Protein AF-A0A4U5M3Q6-F1 (afdb_monomer)

pLDDT: mean 82.26, std 18.04, range [39.88, 97.88]

InterPro domains:
  IPR011598 Myc-type, basic helix-loop-helix (bHLH) domain [PF00010] (10-58)
  IPR011598 Myc-type, basic helix-loop-helix (bHLH) domain [PS50888] (6-58)
  IPR011598 Myc-type, basic helix-loop-helix (bHLH) domain [SM00353] (12-64)
  IPR036638 Helix-loop-helix DNA-binding domain superfamily [G3DSA:4.10.280.10] (8-68)
  IPR036638 Helix-loop-helix DNA-binding domain superfamily [SSF47459] (8-64)
  IPR050283 E-box Binding Transcriptional Regulators [PTHR23349] (13-62)

Sequence (78 aa):
MAKQSVVAASHFDRERMRHLQVNHAFAKLRTVIPAFPVDRKMSKHEILRGAIRYVHILEYILGMRDFSDLESVPAEGN

Secondary structure (DSSP, 8-state):
-----SSGGGTHHHHHHHHHHHHHHHHHHHHHS--SSTT----HHHHHHHHHHHHHHHHHHTTSS-GGGGGGS-----

Structure (mmCIF, N/CA/C/O backbone):
data_AF-A0A4U5M3Q6-F1
#
_entry.id   AF-A0A4U5M3Q6-F1
#
loop_
_atom_site.group_PDB
_atom_site.id
_atom_site.type_symbol
_atom_site.label_atom_id
_atom_site.label_alt_id
_atom_site.label_comp_id
_atom_site.label_asym_id
_atom_site.label_entity_id
_atom_site.label_seq_id
_atom_site.pdbx_PDB_ins_code
_atom_site.Cartn_x
_atom_site.Cartn_y
_atom_site.Cartn_z
_atom_site.occupancy
_atom_site.B_iso_or_equiv
_atom_site.auth_seq_id
_atom_site.auth_comp_id
_atom_site.auth_asym_id
_atom_site.auth_atom_id
_atom_site.pdbx_PDB_model_num
ATOM 1 N N . MET A 1 1 ? 32.540 -24.847 -33.167 1.00 42.41 1 MET A N 1
ATOM 2 C CA . MET A 1 1 ? 32.899 -23.481 -32.722 1.00 42.41 1 MET A CA 1
ATOM 3 C C . MET A 1 1 ? 31.640 -22.619 -32.832 1.00 42.41 1 MET A C 1
ATOM 5 O O . MET A 1 1 ? 31.103 -22.579 -33.921 1.00 42.41 1 MET A O 1
ATOM 9 N N . ALA A 1 2 ? 31.019 -21.997 -31.831 1.00 42.03 2 ALA A N 1
ATOM 10 C CA . ALA A 1 2 ? 31.200 -21.920 -30.388 1.00 42.03 2 ALA A CA 1
ATOM 11 C C . ALA A 1 2 ? 29.789 -21.810 -29.760 1.00 42.03 2 ALA A C 1
ATOM 13 O O . ALA A 1 2 ? 28.969 -21.017 -30.216 1.00 42.03 2 ALA A O 1
ATOM 14 N N . LYS A 1 3 ? 29.490 -22.623 -28.741 1.00 50.72 3 LYS A N 1
ATOM 15 C CA . LYS A 1 3 ? 28.290 -22.484 -27.903 1.00 50.72 3 LYS A CA 1
ATOM 16 C C . LYS A 1 3 ? 28.716 -21.810 -26.603 1.00 50.72 3 LYS A C 1
ATOM 18 O O . LYS A 1 3 ? 29.121 -22.514 -25.689 1.00 50.72 3 LYS A O 1
ATOM 23 N N . GLN A 1 4 ? 28.651 -20.484 -26.507 1.00 50.78 4 GLN A N 1
ATOM 24 C CA . GLN A 1 4 ? 28.731 -19.805 -25.208 1.00 50.78 4 GLN A CA 1
ATOM 25 C C . GLN A 1 4 ? 28.310 -18.332 -25.327 1.00 50.78 4 GLN A C 1
ATOM 27 O O . GLN A 1 4 ? 29.054 -17.538 -25.882 1.00 50.78 4 GLN A O 1
ATOM 32 N N . SER A 1 5 ? 27.117 -17.981 -24.830 1.00 46.91 5 SER A N 1
ATOM 33 C CA . SER A 1 5 ? 26.831 -16.737 -24.077 1.00 46.91 5 SER A CA 1
ATOM 34 C C . SER A 1 5 ? 25.314 -16.562 -23.891 1.00 46.91 5 SER A C 1
ATOM 36 O O . SER A 1 5 ? 24.683 -15.700 -24.491 1.00 46.91 5 SER A O 1
ATOM 38 N N . VAL A 1 6 ? 24.691 -17.415 -23.072 1.00 57.31 6 VAL A N 1
ATOM 39 C CA . VAL A 1 6 ? 23.324 -17.164 -22.550 1.00 57.31 6 VAL A CA 1
ATOM 40 C C . VAL A 1 6 ? 23.341 -17.003 -21.023 1.00 57.31 6 VAL A C 1
ATOM 42 O O . VAL A 1 6 ? 22.316 -16.813 -20.383 1.00 57.31 6 VAL A O 1
ATOM 45 N N . VAL A 1 7 ? 24.525 -17.068 -20.405 1.00 55.06 7 VAL A N 1
ATOM 46 C CA . VAL A 1 7 ? 24.661 -17.155 -18.943 1.00 55.06 7 VAL A CA 1
ATOM 47 C C . VAL A 1 7 ? 24.893 -15.780 -18.295 1.00 55.06 7 VAL A C 1
ATOM 49 O O . VAL A 1 7 ? 24.598 -15.614 -17.116 1.00 55.06 7 VAL A O 1
ATOM 52 N N . ALA A 1 8 ? 25.307 -14.752 -19.047 1.00 51.22 8 ALA A N 1
ATOM 53 C CA . ALA A 1 8 ? 25.489 -13.390 -18.516 1.00 51.22 8 ALA A CA 1
ATOM 54 C C . ALA A 1 8 ? 24.169 -12.599 -18.372 1.00 51.22 8 ALA A C 1
ATOM 56 O O . ALA A 1 8 ? 24.052 -11.761 -17.481 1.00 51.22 8 ALA A O 1
ATOM 57 N N . ALA A 1 9 ? 23.143 -12.939 -19.161 1.00 52.06 9 ALA A N 1
ATOM 58 C CA . ALA A 1 9 ? 21.766 -12.456 -18.988 1.00 52.06 9 ALA A CA 1
ATOM 59 C C . ALA A 1 9 ? 21.082 -13.039 -17.728 1.00 52.06 9 ALA A C 1
ATOM 61 O O . ALA A 1 9 ? 19.936 -12.751 -17.422 1.00 52.06 9 ALA A O 1
ATOM 62 N N . SER A 1 10 ? 21.752 -13.902 -16.957 1.00 64.19 10 SER A N 1
ATOM 63 C CA . SER A 1 10 ? 21.067 -14.686 -15.922 1.00 64.19 10 SER A CA 1
ATOM 64 C C . SER A 1 10 ? 20.958 -14.010 -14.553 1.00 64.19 10 SER A C 1
ATOM 66 O O . SER A 1 10 ? 20.114 -14.431 -13.768 1.00 64.19 10 SER A O 1
ATOM 68 N N . HIS A 1 11 ? 21.758 -12.985 -14.235 1.00 56.81 11 HIS A N 1
ATOM 69 C CA . HIS A 1 11 ? 21.761 -12.372 -12.895 1.00 56.81 11 HIS A CA 1
ATOM 70 C C . HIS A 1 11 ? 21.206 -10.942 -12.874 1.00 56.81 11 HIS A C 1
ATOM 72 O O . HIS A 1 11 ? 20.314 -10.647 -12.080 1.00 56.81 11 HIS A O 1
ATOM 78 N N . PHE A 1 12 ? 21.680 -10.064 -13.768 1.00 63.38 12 PHE A N 1
ATOM 79 C CA . PHE A 1 12 ? 21.174 -8.688 -13.872 1.00 63.38 12 PHE A CA 1
ATOM 80 C C . PHE A 1 12 ? 19.681 -8.661 -14.224 1.00 63.38 12 PHE A C 1
ATOM 82 O O . PHE A 1 12 ? 18.921 -7.888 -13.642 1.00 63.38 12 PHE A O 1
ATOM 89 N N . ASP A 1 13 ? 19.238 -9.582 -15.082 1.00 82.00 13 ASP A N 1
ATOM 90 C CA . ASP A 1 13 ? 17.824 -9.698 -15.431 1.00 82.00 13 ASP A CA 1
ATOM 91 C C . ASP A 1 13 ? 16.995 -10.266 -14.273 1.00 82.00 13 ASP A C 1
ATOM 93 O O . ASP A 1 13 ? 15.868 -9.826 -14.065 1.00 82.00 13 ASP A O 1
ATOM 97 N N . ARG A 1 14 ? 17.547 -11.160 -13.438 1.00 87.81 14 ARG A N 1
ATOM 98 C CA . ARG A 1 14 ? 16.838 -11.662 -12.245 1.00 87.81 14 ARG A CA 1
ATOM 99 C C . ARG A 1 14 ? 16.628 -10.572 -11.206 1.00 87.81 14 ARG A C 1
ATOM 101 O O . ARG A 1 14 ? 15.501 -10.397 -10.748 1.00 87.81 14 ARG A O 1
ATOM 108 N N . GLU A 1 15 ? 17.675 -9.829 -10.855 1.00 91.50 15 GLU A N 1
ATOM 109 C CA . GLU A 1 15 ? 17.560 -8.779 -9.839 1.00 91.50 15 GLU A CA 1
ATOM 110 C C . GLU A 1 15 ? 16.666 -7.634 -10.327 1.00 91.50 15 GLU A C 1
ATOM 112 O O . GLU A 1 15 ? 15.787 -7.165 -9.601 1.00 91.50 15 GLU A O 1
ATOM 117 N N . ARG A 1 16 ? 16.780 -7.262 -11.608 1.00 91.62 16 ARG A N 1
ATOM 118 C CA . ARG A 1 16 ? 15.852 -6.326 -12.250 1.00 91.62 16 ARG A CA 1
ATOM 119 C C . ARG A 1 16 ? 14.405 -6.818 -12.185 1.00 91.62 16 ARG A C 1
ATOM 121 O O . ARG A 1 16 ? 13.526 -6.040 -11.819 1.00 91.62 16 ARG A O 1
ATOM 128 N N . MET A 1 17 ? 14.140 -8.085 -12.507 1.00 94.06 17 MET A N 1
ATOM 129 C CA . MET A 1 17 ? 12.789 -8.653 -12.430 1.00 94.06 17 MET A CA 1
ATOM 130 C C . MET A 1 17 ? 12.259 -8.682 -10.995 1.00 94.06 17 MET A C 1
ATOM 132 O O . MET A 1 17 ? 11.102 -8.324 -10.770 1.00 94.06 17 MET A O 1
ATOM 136 N N . ARG A 1 18 ? 13.105 -9.008 -10.013 1.00 95.06 18 ARG A N 1
ATOM 137 C CA . ARG A 1 18 ? 12.758 -8.935 -8.589 1.00 95.06 18 ARG A CA 1
ATOM 138 C C . ARG A 1 18 ? 12.354 -7.511 -8.192 1.00 95.06 18 ARG A C 1
ATOM 140 O O . ARG A 1 18 ? 11.314 -7.312 -7.565 1.00 95.06 18 ARG A O 1
ATOM 147 N N . HIS A 1 19 ? 13.116 -6.501 -8.611 1.00 96.50 19 HIS A N 1
ATOM 148 C CA . HIS A 1 19 ? 12.773 -5.097 -8.375 1.00 96.50 19 HIS A CA 1
ATOM 149 C C . HIS A 1 19 ? 11.469 -4.671 -9.064 1.00 96.50 19 HIS A C 1
ATOM 151 O O . HIS A 1 19 ? 10.672 -3.952 -8.458 1.00 96.50 19 HIS A O 1
ATOM 157 N N . LEU A 1 20 ? 11.225 -5.116 -10.302 1.00 96.12 20 LEU A N 1
ATOM 158 C CA . LEU A 1 20 ? 9.977 -4.843 -11.023 1.00 96.12 20 LEU A CA 1
ATOM 159 C C . LEU A 1 20 ? 8.767 -5.444 -10.301 1.00 96.12 20 LEU A C 1
ATOM 161 O O . LEU A 1 20 ? 7.756 -4.761 -10.141 1.00 96.12 20 LEU A O 1
ATOM 165 N N . GLN A 1 21 ? 8.885 -6.678 -9.804 1.00 97.31 21 GLN A N 1
ATOM 166 C CA . GLN A 1 21 ? 7.838 -7.330 -9.013 1.00 97.31 21 GLN A CA 1
ATOM 167 C C . GLN A 1 21 ? 7.524 -6.549 -7.731 1.00 97.31 21 GLN A C 1
ATOM 169 O O . GLN A 1 21 ? 6.354 -6.303 -7.435 1.00 97.31 21 GLN A O 1
ATOM 174 N N . VAL A 1 22 ? 8.552 -6.091 -7.007 1.00 97.75 22 VAL A N 1
ATOM 175 C CA . VAL A 1 22 ? 8.369 -5.255 -5.810 1.00 97.75 22 VAL A CA 1
ATOM 176 C C . VAL A 1 22 ? 7.701 -3.926 -6.166 1.00 97.75 22 VAL A C 1
ATOM 178 O O . VAL A 1 22 ? 6.735 -3.534 -5.517 1.00 97.75 22 VAL A O 1
ATOM 181 N N . ASN A 1 23 ? 8.154 -3.236 -7.215 1.00 96.94 23 ASN A N 1
ATOM 182 C CA . ASN A 1 23 ? 7.551 -1.968 -7.637 1.00 96.94 23 ASN A CA 1
ATOM 183 C C . ASN A 1 23 ? 6.077 -2.139 -8.044 1.00 96.94 23 ASN A C 1
ATOM 185 O O . ASN A 1 23 ? 5.248 -1.292 -7.718 1.00 96.94 23 ASN A O 1
ATOM 189 N N . HIS A 1 24 ? 5.733 -3.250 -8.696 1.00 97.81 24 HIS A N 1
ATOM 190 C CA . HIS A 1 24 ? 4.350 -3.583 -9.019 1.00 97.81 24 HIS A CA 1
ATOM 191 C C . HIS A 1 24 ? 3.503 -3.840 -7.761 1.00 97.81 24 HIS A C 1
ATOM 193 O O . HIS A 1 24 ? 2.365 -3.378 -7.684 1.00 97.81 24 HIS A O 1
ATOM 199 N N . ALA A 1 25 ? 4.057 -4.502 -6.740 1.00 97.88 25 ALA A N 1
ATOM 200 C CA . ALA A 1 25 ? 3.386 -4.661 -5.449 1.00 97.88 25 ALA A CA 1
ATOM 201 C C . ALA A 1 25 ? 3.149 -3.308 -4.749 1.00 97.88 25 ALA A C 1
ATOM 203 O O . ALA A 1 25 ? 2.051 -3.069 -4.251 1.00 97.88 25 ALA A O 1
ATOM 204 N N . PHE A 1 26 ? 4.121 -2.387 -4.786 1.00 97.81 26 PHE A N 1
ATOM 205 C CA . PHE A 1 26 ? 3.944 -1.014 -4.289 1.00 97.81 26 PHE A CA 1
ATOM 206 C C . PHE A 1 26 ? 2.838 -0.259 -5.038 1.00 97.81 26 PHE A C 1
ATOM 208 O O . PHE A 1 26 ? 2.055 0.450 -4.410 1.00 97.81 26 PHE A O 1
ATOM 215 N N . ALA A 1 27 ? 2.746 -0.423 -6.362 1.00 96.12 27 ALA A N 1
ATOM 216 C CA . ALA A 1 27 ? 1.684 0.187 -7.158 1.00 96.12 27 ALA A CA 1
ATOM 217 C C . ALA A 1 27 ? 0.298 -0.339 -6.752 1.00 96.12 27 ALA A C 1
ATOM 219 O O . ALA A 1 27 ? -0.614 0.459 -6.567 1.00 96.12 27 ALA A O 1
ATOM 220 N N . LYS A 1 28 ? 0.156 -1.654 -6.534 1.00 96.94 28 LYS A N 1
ATOM 221 C CA . LYS A 1 28 ? -1.085 -2.261 -6.021 1.00 96.94 28 LYS A CA 1
ATOM 222 C C . LYS A 1 28 ? -1.429 -1.803 -4.605 1.00 96.94 28 LYS A C 1
ATOM 224 O O . LYS A 1 28 ? -2.580 -1.515 -4.316 1.00 96.94 28 LYS A O 1
ATOM 229 N N . LEU A 1 29 ? -0.440 -1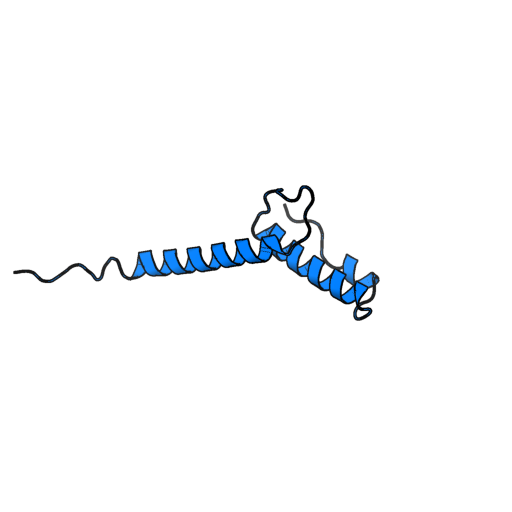.709 -3.718 1.00 97.19 29 LEU A N 1
ATOM 230 C CA . LEU A 1 29 ? -0.668 -1.222 -2.357 1.00 97.19 29 LEU A CA 1
ATOM 231 C C . LEU A 1 29 ? -1.138 0.239 -2.363 1.00 97.19 29 LEU A C 1
ATOM 233 O O . LEU A 1 29 ? -2.035 0.614 -1.618 1.00 97.19 29 LEU A O 1
ATOM 237 N N . ARG A 1 30 ? -0.586 1.066 -3.253 1.00 95.88 30 ARG A N 1
ATOM 238 C CA . ARG A 1 30 ? -0.992 2.464 -3.402 1.00 95.88 30 ARG A CA 1
ATOM 239 C C . ARG A 1 30 ? -2.467 2.624 -3.783 1.00 95.88 30 ARG A C 1
ATOM 241 O O . ARG A 1 30 ? -3.073 3.584 -3.328 1.00 95.88 30 ARG A O 1
ATOM 248 N N . THR A 1 31 ? -3.050 1.728 -4.583 1.00 94.44 31 THR A N 1
ATOM 249 C CA . THR A 1 31 ? -4.445 1.892 -5.035 1.00 94.44 31 THR A CA 1
ATOM 250 C C . THR A 1 31 ? -5.475 1.719 -3.923 1.00 94.44 31 THR A C 1
ATOM 252 O O . THR A 1 31 ? -6.607 2.153 -4.097 1.00 94.44 31 THR A O 1
ATOM 255 N N . VAL A 1 32 ? -5.115 1.075 -2.808 1.00 95.69 32 VAL A N 1
ATOM 256 C CA . VAL A 1 32 ? -6.032 0.865 -1.674 1.00 95.69 32 VAL A CA 1
ATOM 257 C C . VAL A 1 32 ? -5.867 1.902 -0.565 1.00 95.69 32 VAL A C 1
ATOM 259 O O . VAL A 1 32 ? -6.712 1.975 0.318 1.00 95.69 32 VAL A O 1
ATOM 262 N N . ILE A 1 33 ? -4.794 2.700 -0.586 1.00 94.56 33 ILE A N 1
ATOM 263 C CA . ILE A 1 33 ? -4.543 3.715 0.441 1.00 94.56 33 ILE A CA 1
ATOM 264 C C . ILE A 1 33 ? -5.319 4.990 0.084 1.00 94.56 33 ILE A C 1
ATOM 266 O O . ILE A 1 33 ? -5.080 5.552 -0.989 1.00 94.56 33 ILE A O 1
ATOM 270 N N . PRO A 1 34 ? -6.186 5.505 0.975 1.00 93.25 34 PRO A N 1
ATOM 271 C CA . PRO A 1 34 ? -6.856 6.782 0.754 1.00 93.25 34 PRO A CA 1
ATOM 272 C C . PRO A 1 34 ? -5.846 7.934 0.643 1.00 93.25 34 PRO A C 1
ATOM 274 O O . PRO A 1 34 ? -5.004 8.122 1.525 1.00 93.25 34 PRO A O 1
ATOM 277 N N . ALA A 1 35 ? -5.937 8.725 -0.429 1.00 89.50 35 ALA A N 1
ATOM 278 C CA . ALA A 1 35 ? -5.086 9.890 -0.663 1.00 89.50 35 ALA A CA 1
ATOM 279 C C . ALA A 1 35 ? -5.888 11.055 -1.260 1.00 89.50 35 ALA A C 1
ATOM 281 O O . ALA A 1 35 ? -6.785 10.850 -2.078 1.00 89.50 35 ALA A O 1
ATOM 282 N N . PHE A 1 36 ? -5.531 12.281 -0.867 1.00 84.75 36 PHE A N 1
ATOM 283 C CA . PHE A 1 36 ? -6.035 13.511 -1.473 1.00 84.75 36 PHE A CA 1
ATOM 284 C C . PHE A 1 36 ? -4.861 14.362 -1.998 1.00 84.75 36 PHE A C 1
ATOM 286 O O . PHE A 1 36 ? -3.912 14.608 -1.242 1.00 84.75 36 PHE A O 1
ATOM 293 N N . PRO A 1 37 ? -4.898 14.824 -3.261 1.00 86.56 37 PRO A N 1
ATOM 294 C CA . PRO A 1 37 ? -5.791 14.361 -4.330 1.00 86.56 37 PRO A CA 1
ATOM 295 C C . PRO A 1 37 ? -5.551 12.874 -4.671 1.00 86.56 37 PRO A C 1
ATOM 297 O O . PRO A 1 37 ? -4.498 12.321 -4.349 1.00 86.56 37 PRO A O 1
ATOM 300 N N . VAL A 1 38 ? -6.532 12.210 -5.296 1.00 81.81 38 VAL A N 1
ATOM 301 C CA . VAL A 1 38 ? -6.521 10.747 -5.548 1.00 81.81 38 VAL A CA 1
ATOM 302 C C . VAL A 1 38 ? -5.313 10.307 -6.392 1.00 81.81 38 VAL A C 1
ATOM 304 O O . VAL A 1 38 ? -4.817 9.187 -6.276 1.00 81.81 38 VAL A O 1
ATOM 307 N N . ASP A 1 39 ? -4.782 11.208 -7.212 1.00 83.25 39 ASP A N 1
ATOM 308 C CA . ASP A 1 39 ? -3.628 11.007 -8.082 1.00 83.25 39 ASP A CA 1
ATOM 309 C C . ASP A 1 39 ? -2.292 11.476 -7.471 1.00 83.25 39 ASP A C 1
ATOM 311 O O . ASP A 1 39 ? -1.237 11.285 -8.084 1.00 83.25 39 ASP A O 1
ATOM 315 N N . ARG A 1 40 ? -2.282 12.010 -6.238 1.00 90.94 40 ARG A N 1
ATOM 316 C CA . ARG A 1 40 ? -1.073 12.517 -5.562 1.00 90.94 40 ARG A CA 1
ATOM 317 C C . ARG A 1 40 ? 0.035 11.479 -5.562 1.00 90.94 40 ARG A C 1
ATOM 319 O O . ARG A 1 40 ? -0.102 10.453 -4.899 1.00 90.94 40 ARG A O 1
ATOM 326 N N . LYS A 1 41 ? 1.169 11.747 -6.212 1.00 90.38 41 LYS A N 1
ATOM 327 C CA . LYS A 1 41 ? 2.346 10.861 -6.167 1.00 90.38 41 LYS A CA 1
ATOM 328 C C . LYS A 1 41 ? 2.803 10.644 -4.717 1.00 90.38 41 LYS A C 1
ATOM 330 O O . LYS A 1 41 ? 2.972 11.603 -3.976 1.00 90.38 41 LYS A O 1
ATOM 335 N N . MET A 1 42 ? 2.995 9.384 -4.332 1.00 91.06 42 MET A N 1
ATOM 336 C CA . MET A 1 42 ? 3.516 8.985 -3.021 1.00 91.06 42 MET A CA 1
ATOM 337 C C . MET A 1 42 ? 4.846 8.264 -3.216 1.00 91.06 42 MET A C 1
ATOM 339 O O . MET A 1 42 ? 4.962 7.376 -4.064 1.00 91.06 42 MET A O 1
ATOM 343 N N . SER A 1 43 ? 5.835 8.625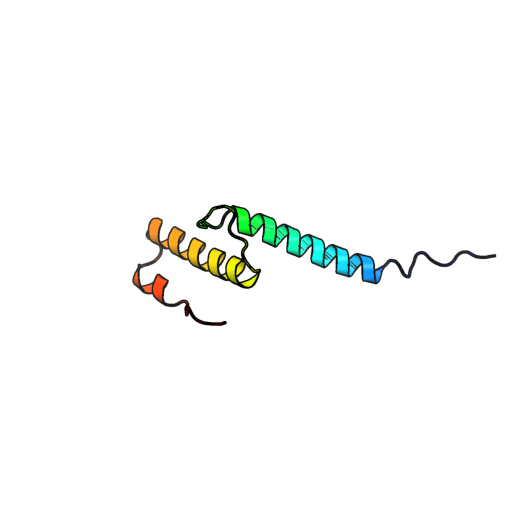 -2.410 1.00 95.56 43 SER A N 1
ATOM 344 C CA . SER A 1 43 ? 7.072 7.867 -2.243 1.00 95.56 43 SER A CA 1
ATOM 345 C C . SER A 1 43 ? 6.799 6.488 -1.628 1.00 95.56 43 SER A C 1
ATOM 347 O O . SER A 1 43 ? 5.754 6.244 -1.022 1.00 95.56 43 SER A O 1
ATOM 349 N N . LYS A 1 44 ? 7.765 5.564 -1.737 1.00 95.19 44 LYS A N 1
ATOM 350 C CA . LYS A 1 44 ? 7.667 4.235 -1.102 1.00 95.19 44 LYS A CA 1
ATOM 351 C C . LYS A 1 44 ? 7.449 4.341 0.409 1.00 95.19 44 LYS A C 1
ATOM 353 O O . LYS A 1 44 ? 6.642 3.600 0.956 1.00 95.19 44 LYS A O 1
ATOM 358 N N . HIS A 1 45 ? 8.119 5.290 1.060 1.00 95.12 45 HIS A N 1
ATOM 359 C CA . HIS A 1 45 ? 7.964 5.551 2.490 1.00 95.12 45 HIS A CA 1
ATOM 360 C C . HIS A 1 45 ? 6.549 6.016 2.844 1.00 95.12 45 HIS A C 1
ATOM 362 O O . HIS A 1 45 ? 5.920 5.483 3.756 1.00 95.12 45 HIS A O 1
ATOM 368 N N . GLU A 1 46 ? 6.006 6.964 2.077 1.00 94.19 46 GLU A N 1
ATOM 369 C CA . GLU A 1 46 ? 4.626 7.422 2.256 1.00 94.19 46 GLU A CA 1
ATOM 370 C C . GLU A 1 46 ? 3.608 6.301 2.030 1.00 94.19 46 GLU A C 1
ATOM 372 O O . GLU A 1 46 ? 2.633 6.233 2.774 1.00 94.19 46 GLU A O 1
ATOM 377 N N . ILE A 1 47 ? 3.834 5.409 1.055 1.00 95.88 47 ILE A N 1
ATOM 378 C CA . ILE A 1 47 ? 2.980 4.233 0.815 1.00 95.88 47 ILE A CA 1
ATOM 379 C C . ILE A 1 47 ? 2.995 3.306 2.033 1.00 95.88 47 ILE A C 1
ATOM 381 O O . ILE A 1 47 ? 1.932 2.931 2.518 1.00 95.88 47 ILE A O 1
ATOM 385 N N . LEU A 1 48 ? 4.170 2.970 2.571 1.00 96.19 48 LEU A N 1
ATOM 386 C CA . LEU A 1 48 ? 4.267 2.082 3.735 1.00 96.19 48 LEU A CA 1
ATOM 387 C C . LEU A 1 48 ? 3.588 2.687 4.967 1.00 96.19 48 LEU A C 1
ATOM 389 O O . LEU A 1 48 ? 2.778 2.026 5.613 1.00 96.19 48 LEU A O 1
ATOM 393 N N . ARG A 1 49 ? 3.851 3.965 5.265 1.00 92.75 49 ARG A N 1
ATOM 394 C CA .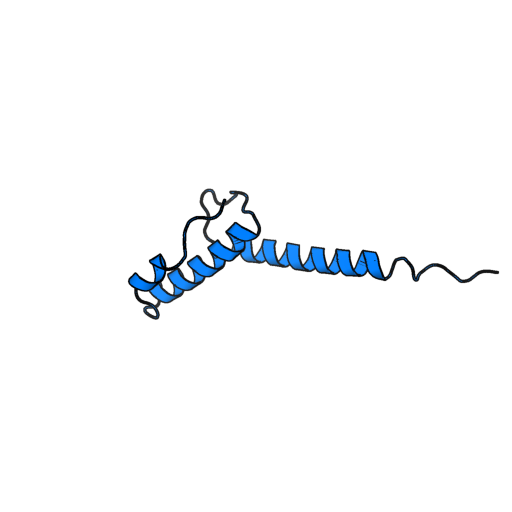 ARG A 1 49 ? 3.204 4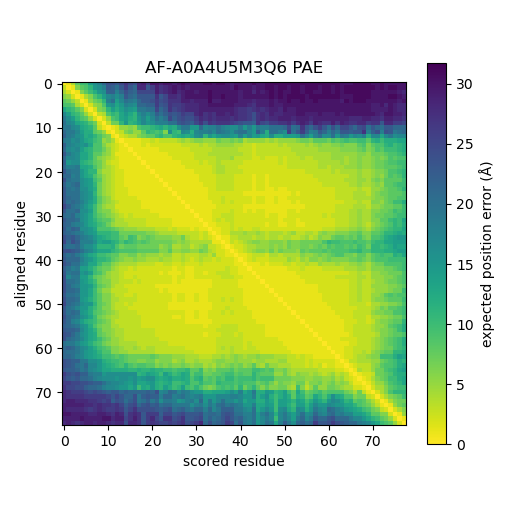.634 6.404 1.00 92.75 49 ARG A CA 1
ATOM 395 C C . ARG A 1 49 ? 1.706 4.825 6.195 1.00 92.75 49 ARG A C 1
ATOM 397 O O . ARG A 1 49 ? 0.940 4.708 7.144 1.00 92.75 49 ARG A O 1
ATOM 404 N N . GLY A 1 50 ? 1.289 5.121 4.966 1.00 93.31 50 GLY A N 1
ATOM 405 C CA . GLY A 1 50 ? -0.116 5.209 4.585 1.00 93.31 50 GLY A CA 1
ATOM 406 C C . GLY A 1 50 ? -0.847 3.888 4.806 1.00 93.31 50 GLY A C 1
ATOM 407 O O . GLY A 1 50 ? -1.921 3.899 5.394 1.00 93.31 50 GLY A O 1
ATOM 408 N N . ALA A 1 51 ? -0.235 2.764 4.425 1.00 96.00 51 ALA A N 1
ATOM 409 C CA . ALA A 1 51 ? -0.791 1.433 4.646 1.00 96.00 51 ALA A CA 1
ATOM 410 C C . ALA A 1 51 ? -0.964 1.116 6.138 1.00 96.00 51 ALA A C 1
ATOM 412 O O . ALA A 1 51 ? -2.052 0.724 6.543 1.00 96.00 51 ALA A O 1
ATOM 413 N N . ILE A 1 52 ? 0.071 1.343 6.958 1.00 94.31 52 ILE A N 1
ATOM 414 C CA . ILE A 1 52 ? 0.011 1.103 8.412 1.00 94.31 52 ILE A CA 1
ATOM 415 C C . ILE A 1 52 ? -1.104 1.937 9.049 1.00 94.31 52 ILE A C 1
ATOM 417 O O . ILE A 1 52 ? -1.964 1.401 9.743 1.00 94.31 52 ILE A O 1
ATOM 421 N N . ARG A 1 53 ? -1.137 3.246 8.762 1.00 92.38 53 ARG A N 1
ATOM 422 C CA . ARG A 1 53 ? -2.197 4.126 9.272 1.00 92.38 53 ARG A CA 1
ATOM 423 C C . ARG A 1 53 ? -3.577 3.676 8.818 1.00 92.38 53 ARG A C 1
ATOM 425 O O . ARG A 1 53 ? -4.505 3.703 9.614 1.00 92.38 53 ARG A O 1
ATOM 432 N N . TYR A 1 54 ? -3.715 3.264 7.560 1.00 94.62 54 TYR A N 1
ATOM 433 C CA . TYR A 1 54 ? -5.004 2.836 7.039 1.00 94.62 54 TYR A CA 1
ATOM 434 C C . TYR A 1 54 ? -5.500 1.560 7.725 1.00 94.62 54 TYR A C 1
ATOM 436 O O . TYR A 1 54 ? -6.661 1.515 8.113 1.00 94.62 54 TYR A O 1
ATOM 444 N N . VAL A 1 55 ? -4.624 0.580 7.975 1.00 94.81 55 VAL A N 1
ATOM 445 C CA . VAL A 1 55 ? -4.968 -0.609 8.774 1.00 94.81 55 VAL A CA 1
ATOM 446 C C . VAL A 1 55 ? -5.461 -0.210 10.165 1.00 94.81 55 VAL A C 1
ATOM 448 O O . VAL A 1 55 ? -6.545 -0.632 10.552 1.00 94.81 55 VAL A O 1
ATO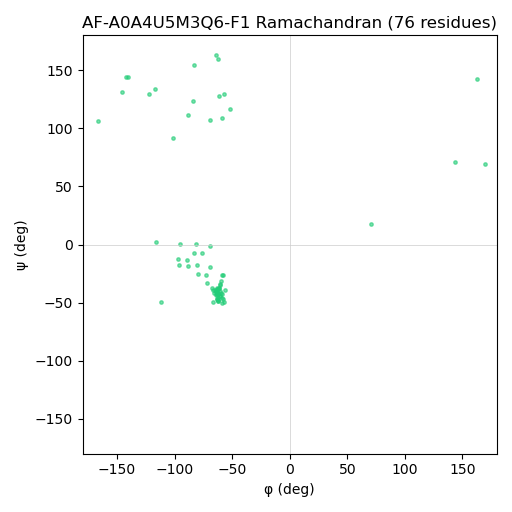M 451 N N . HIS A 1 56 ? -4.743 0.659 10.885 1.00 93.69 56 HIS A N 1
ATOM 452 C CA . HIS A 1 56 ? -5.173 1.076 12.225 1.00 93.69 56 HIS A CA 1
ATOM 453 C C . HIS A 1 56 ? -6.513 1.829 12.216 1.00 93.69 56 HIS A C 1
ATOM 455 O O . HIS A 1 56 ? -7.329 1.639 13.113 1.00 93.69 56 HIS A O 1
ATOM 461 N N . ILE A 1 57 ? -6.763 2.666 11.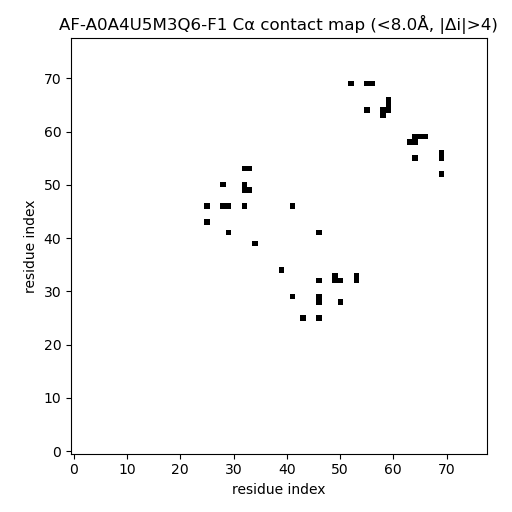203 1.00 93.44 57 ILE A N 1
ATOM 462 C CA . ILE A 1 57 ? -8.051 3.357 11.041 1.00 93.44 57 ILE A CA 1
ATOM 463 C C . ILE A 1 57 ? -9.178 2.341 10.830 1.00 93.44 57 ILE A C 1
ATOM 465 O O . ILE A 1 57 ? -10.243 2.482 11.424 1.00 93.44 57 ILE A O 1
ATOM 469 N N . LEU A 1 58 ? -8.954 1.313 10.007 1.00 95.38 58 LEU A N 1
ATOM 470 C CA . LEU A 1 58 ? -9.941 0.255 9.791 1.00 95.38 58 LEU A CA 1
ATOM 471 C C . LEU A 1 58 ? -10.204 -0.541 11.078 1.00 95.38 58 LEU A C 1
ATOM 473 O O . LEU A 1 58 ? -11.362 -0.781 11.402 1.00 95.38 58 LEU A O 1
ATOM 477 N N . GLU A 1 59 ? -9.164 -0.892 11.839 1.00 95.62 59 GLU A N 1
ATOM 478 C CA . GLU A 1 59 ? -9.301 -1.543 1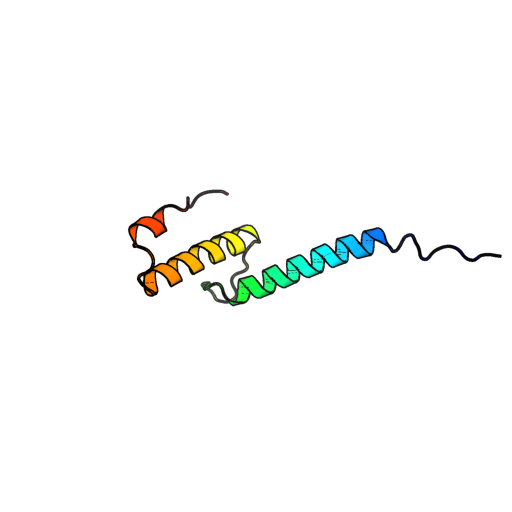3.153 1.00 95.62 59 GLU A CA 1
ATOM 479 C C . GLU A 1 59 ? -10.115 -0.686 14.133 1.00 95.62 59 GLU A C 1
ATOM 481 O O . GLU A 1 59 ? -10.995 -1.206 14.816 1.00 95.62 59 GLU A O 1
ATOM 486 N N . TYR A 1 60 ? -9.867 0.627 14.165 1.00 94.31 60 TYR A N 1
ATOM 487 C CA . TYR A 1 60 ? -10.625 1.571 14.988 1.00 94.31 60 TYR A CA 1
ATOM 488 C C . TYR A 1 60 ? -12.105 1.628 14.585 1.00 94.31 60 TYR A C 1
ATOM 490 O O . TYR A 1 60 ? -12.983 1.504 15.436 1.00 94.31 60 TYR A O 1
ATOM 498 N N . ILE A 1 61 ? -12.401 1.742 13.284 1.00 95.62 61 ILE A N 1
ATOM 499 C CA . ILE A 1 61 ? -13.783 1.751 12.769 1.00 95.62 61 ILE A CA 1
ATOM 500 C C . ILE A 1 61 ? -14.517 0.448 13.121 1.00 95.62 61 ILE A C 1
ATOM 502 O O . ILE A 1 61 ? -15.720 0.465 13.375 1.00 95.62 61 ILE A O 1
ATOM 506 N N . LEU A 1 62 ? -13.800 -0.677 13.156 1.00 96.44 62 LEU A N 1
ATOM 507 C CA . LEU A 1 62 ? -14.339 -1.984 13.536 1.00 96.44 62 LEU A CA 1
ATOM 508 C C . LEU A 1 62 ? -14.417 -2.202 15.059 1.00 96.44 62 LEU A C 1
ATOM 510 O O . LEU A 1 62 ? -14.843 -3.273 15.487 1.00 96.44 62 LEU A O 1
ATOM 514 N N . GLY A 1 63 ? -14.017 -1.224 15.880 1.00 94.38 63 GLY A N 1
ATOM 515 C CA . GLY A 1 63 ? -14.020 -1.326 17.344 1.00 94.38 63 GLY A CA 1
ATOM 516 C C . GLY A 1 63 ? -12.957 -2.276 17.910 1.00 94.38 63 GLY A C 1
ATOM 517 O O . GLY A 1 63 ? -13.073 -2.717 19.048 1.00 94.38 63 GLY A O 1
ATOM 518 N N . MET A 1 64 ? -11.937 -2.621 17.119 1.00 93.12 64 MET A N 1
ATOM 519 C CA . MET A 1 64 ? -10.837 -3.512 17.515 1.00 93.12 64 MET A CA 1
ATOM 520 C C . MET A 1 64 ? -9.663 -2.764 18.160 1.00 93.12 64 MET A C 1
ATOM 522 O O . MET A 1 64 ? -8.768 -3.394 18.720 1.00 93.12 64 MET A O 1
ATOM 526 N N . ARG A 1 65 ? -9.640 -1.434 18.038 1.00 89.75 65 ARG A N 1
ATOM 527 C CA . ARG A 1 65 ? -8.580 -0.549 18.525 1.00 89.75 65 ARG A CA 1
ATOM 528 C C . ARG A 1 65 ? -9.192 0.743 19.059 1.00 89.75 65 ARG A C 1
ATOM 530 O O . ARG A 1 65 ? -10.139 1.247 18.462 1.00 89.75 65 ARG A O 1
ATOM 537 N N . ASP A 1 66 ? -8.616 1.301 20.121 1.00 87.31 66 ASP A N 1
ATOM 538 C CA . 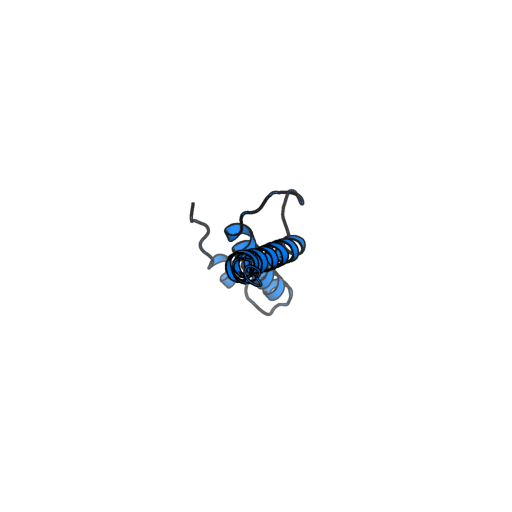ASP A 1 66 ? -9.015 2.601 20.663 1.00 87.31 66 ASP A CA 1
ATOM 539 C C . ASP A 1 66 ? -8.354 3.769 19.922 1.00 87.31 66 ASP A C 1
ATOM 541 O O . ASP A 1 66 ? -7.266 3.659 19.353 1.00 87.31 66 ASP A O 1
ATOM 545 N N . PHE A 1 67 ? -9.001 4.937 19.957 1.00 78.81 67 PHE A N 1
ATOM 546 C CA . PHE A 1 67 ? -8.503 6.135 19.273 1.00 78.81 67 PHE A CA 1
ATOM 547 C C . PHE A 1 67 ? -7.115 6.576 19.772 1.00 78.81 67 PHE A C 1
ATOM 549 O O . PHE A 1 67 ? -6.310 7.073 18.986 1.00 78.81 67 PHE A O 1
ATOM 556 N N . SER A 1 68 ? -6.804 6.340 21.051 1.00 79.44 68 SER A N 1
ATOM 557 C CA . SER A 1 68 ? -5.512 6.672 21.671 1.00 79.44 68 SER A CA 1
ATOM 558 C C . SER A 1 68 ? -4.316 6.009 20.986 1.00 79.44 68 SER A C 1
ATOM 560 O O . SER A 1 68 ? -3.211 6.545 21.017 1.00 79.44 68 SER A O 1
ATOM 562 N N . ASP A 1 69 ? -4.524 4.869 20.329 1.00 74.81 69 ASP A N 1
ATOM 563 C CA . ASP A 1 69 ? -3.444 4.122 19.687 1.00 74.81 69 ASP A CA 1
ATOM 564 C C . ASP A 1 69 ? -3.050 4.697 18.316 1.00 74.81 69 ASP A C 1
ATOM 566 O O . ASP A 1 69 ? -1.965 4.398 17.805 1.00 74.81 69 ASP A O 1
ATOM 570 N N . LEU A 1 70 ? -3.905 5.531 17.710 1.00 71.19 70 LEU A N 1
ATOM 571 C CA . LEU A 1 70 ? -3.682 6.110 16.380 1.00 71.19 70 LEU A CA 1
ATOM 572 C C . LEU A 1 70 ? -2.596 7.198 16.368 1.00 71.19 70 LEU A C 1
ATOM 574 O O . LEU A 1 70 ? -1.945 7.391 15.339 1.00 71.19 70 LEU A O 1
ATOM 578 N N . GLU A 1 71 ? -2.367 7.875 17.494 1.00 64.75 71 GLU A N 1
ATOM 579 C CA . GLU A 1 71 ? -1.409 8.988 17.619 1.00 64.75 71 GLU A CA 1
ATOM 580 C C . GLU A 1 71 ? 0.043 8.528 17.848 1.00 64.75 71 GLU A C 1
ATOM 582 O O . GLU A 1 71 ? 0.975 9.327 17.786 1.00 64.75 71 GLU A O 1
ATOM 587 N N . SER A 1 72 ? 0.265 7.227 18.055 1.00 63.62 72 SER A N 1
ATOM 588 C CA . SER A 1 72 ? 1.576 6.662 18.406 1.00 63.62 72 SER A CA 1
ATOM 589 C C . SER A 1 72 ? 2.575 6.549 17.243 1.00 63.62 72 SER A C 1
ATOM 591 O O . SER A 1 72 ? 3.737 6.214 17.470 1.00 63.62 72 SER A O 1
ATOM 593 N N . VAL A 1 73 ? 2.168 6.823 15.995 1.00 61.00 73 VAL A N 1
ATOM 594 C CA . VAL A 1 73 ? 3.075 6.789 14.835 1.00 61.00 73 VAL A CA 1
ATOM 595 C C . VAL A 1 73 ? 3.716 8.168 14.670 1.00 61.00 73 VAL A C 1
ATOM 597 O O . VAL A 1 73 ? 3.010 9.089 14.258 1.00 61.00 73 VAL A O 1
ATOM 600 N N . PRO A 1 74 ? 5.035 8.334 14.899 1.00 56.34 74 PRO A N 1
ATOM 601 C CA . PRO A 1 74 ? 5.688 9.629 14.771 1.00 56.34 74 PRO A CA 1
ATOM 602 C C . PRO A 1 74 ? 5.508 10.167 13.348 1.00 56.34 74 PRO A C 1
ATOM 604 O O . PRO A 1 74 ? 6.061 9.646 12.370 1.00 56.34 74 PRO A O 1
ATOM 607 N N . ALA A 1 75 ? 4.689 11.207 13.217 1.00 57.12 75 ALA A N 1
ATOM 608 C CA . ALA A 1 75 ? 4.814 12.143 12.121 1.00 57.12 75 ALA A CA 1
ATOM 609 C C . ALA A 1 75 ? 6.108 12.892 12.408 1.00 57.12 75 ALA A C 1
ATOM 611 O O . ALA A 1 75 ? 6.151 13.573 13.415 1.00 57.12 75 ALA A O 1
ATOM 612 N N . GLU A 1 76 ? 7.167 12.616 11.650 1.00 50.25 76 GLU A N 1
ATOM 613 C CA . GLU A 1 76 ? 8.345 13.456 11.357 1.00 50.25 76 GLU A CA 1
ATOM 614 C C . GLU A 1 76 ? 9.434 12.514 10.811 1.00 50.25 76 GLU A C 1
ATOM 616 O O . GLU A 1 76 ? 9.511 11.333 11.156 1.00 50.25 76 GLU A O 1
ATOM 621 N N . GLY A 1 77 ? 10.197 12.985 9.837 1.00 44.56 77 GLY A N 1
ATOM 622 C CA . GLY A 1 77 ? 11.154 12.182 9.078 1.00 44.56 77 GLY A CA 1
ATOM 623 C C . GLY A 1 77 ? 11.156 12.641 7.632 1.00 44.56 77 GLY A C 1
ATOM 624 O O . GLY A 1 77 ? 10.583 11.964 6.771 1.00 44.56 77 GLY A O 1
ATOM 625 N N . ASN A 1 78 ? 11.705 13.842 7.447 1.00 39.88 78 ASN A N 1
ATOM 626 C CA . ASN A 1 78 ? 12.223 14.346 6.183 1.00 39.88 78 ASN A CA 1
ATOM 627 C C . ASN A 1 78 ? 13.601 13.726 5.933 1.00 39.88 78 ASN A C 1
ATOM 629 O O . ASN A 1 78 ? 14.385 13.677 6.908 1.00 39.88 78 ASN A O 1
#

Foldseek 3Di:
DDDDDPCVCPPVVVVVVVVVVVVVVLVVLLQPQDDVVNPDDDDSVRSVVSSVLVVQVVCVVVVNDDPVVSPPDDDDDD

Mean predicted aligned error: 9.62 Å

Radius of gyration: 20.04 Å; Cα contacts (8 Å, |Δi|>4): 23; chains: 1; bounding box: 47×38×54 Å

Organism: Steinernema carpocapsae (NCBI:txid34508)

Solvent-accessible surface area (backbone atoms only — not comparable to full-atom values): 5025 Å² total; per-residue (Å²): 141,82,94,84,86,75,69,78,67,56,53,66,52,48,57,50,50,54,51,49,54,52,52,50,51,51,54,59,54,48,76,74,43,92,55,84,59,84,80,58,88,69,55,74,66,53,42,55,53,43,46,54,53,47,52,53,51,52,35,34,77,70,69,76,41,63,78,79,66,70,71,73,64,77,87,77,85,130

Nearest PDB structures (foldseek):
  2lfh-assembly1_B  TM=6.641E-01  e=2.609E-01  Homo sapiens
  8btd-assembly1_SU  TM=4.002E-01  e=5.878E+00  Giardia lamblia ATCC 50803

=== Feature glossary ===
The features interleaved in this record are:

— What the protein is —

Sequence gives the chain of amino acids in standard one-letter code (A=alanine, C=cysteine, …, Y=tyrosine), read N→C. It is the only feature that is directly encoded by the gene; all structural features are derived from the folded form of this sequence.

Database cross-references. InterPro integrates a dozen domain/family signature databases into unified entries with residue-range hits. GO terms attach function/process/location labels with evidence codes. CATH codes position the fold in a four-level structural taxonomy. Organism is the NCBI-taxonomy species name.

— Where its atoms are —

Atomic coordinates in PDBx/mmCIF format — the same representation the Protein Data Bank distributes. Each line of the _atom_site loop places one backbone atom in Cartesian space (units: ångströms, origin: arbitrary).

The six renders are orthographic views along the three Cartesian axes in both directions. Representation (cartoon, sticks, or surface) and color scheme (sequence-rainbow or by-chain) vary across proteins so the training set covers all the common visualization conventions.

— Local backbone conformation —

Eight-state secondary structure (DSSP): H is the canonical α-helix, G the tighter 3₁₀-helix, I the wider π-helix; E/B are β-structure, T and S are turns and bends, and '-' is everything else. DSSP derives these from the pattern of main-chain N–H···O=C hydrogen bonds, not from the sequence.

P-SEA three-state annotation labels each residue as helix, strand, or coil based purely on the geometry of the Cα trace. It serves as a fallback when the full backbone (and thus DSSP) is unavailable.

The φ/ψ torsion pair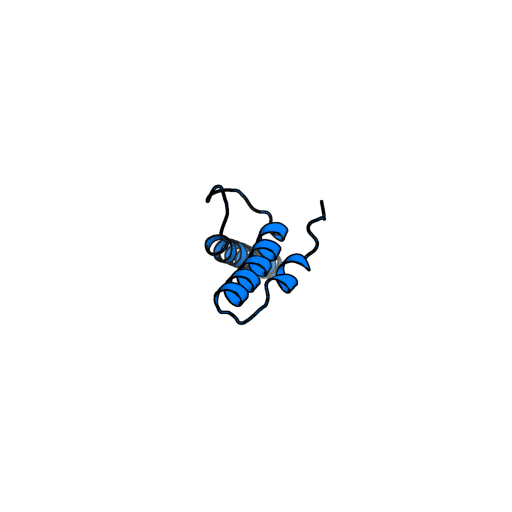 specifies the backbone conformation at each residue. φ rotates about the N–Cα bond, ψ about the Cα–C bond. Steric clashes forbid most of the (φ, ψ) plane — the allowed regions (α-helix basin, β-sheet basin, left-handed helix) are the Ramachandran-allowed regions.

— Global shape and packing —

The geometric summary reports three shape descriptors. Rg (radius of gyration) measures how spread out the Cα atoms are about their centre of mass; compact globular proteins have small Rg, elongated or unfolded ones large. Cα contacts (<8 Å, |i−j|>4) count long-range residue pairs in spatial proximity — high for tightly packed folds, near zero for rods or random coil. The bounding-box extents give the protein's footprint along x, y, z in Å.

Solvent-accessible surface area (SASA) is the area in Å² traced out by the centre of a 1.4 Å probe sphere (a water molecule) rolled over the protein's van der Waals surface (Shrake–Rupley / Lee–Richards construction). Buried residues have near-zero SASA; fully exposed residues can exceed 200 Å². The total SASA scales roughly with the number of surface residues.

The contact map is a binary N×N matrix image: pixel (i, j) is dark where Cα_i and Cα_j are within 8 Å and |i−j|>4. Because the |i−j|>4 filter removes local helical contacts, off-diagonal stripes parallel to the main diagonal indicate parallel β-sheets; stripes perpendicular to it indicate antiparallel β-sheets. The Ramachandran plot scatters every residue's (φ, ψ) pair against the sterically allowed regions. The PAE heatmap renders the predicted-aligned-error matrix.

— Structural neighborhood —

3Di is Foldseek's structural alphabet. Each residue is assigned one of twenty discrete states based on how its Cα sits relative to its spatial (not sequential) neighbors. Aligning 3Di strings finds structural homologs roughly as well as full 3D superposition, but orders of magnitude faster.

Nearest PDB neighbors are the top structural matches found by Foldseek when searching this structure against the entire Protein Data Bank. Each hit reports a TM-score (0 to 1; >0.5 almost always implies the same fold) and an E-value. These are *structural* homologs — they may share no detectable sequence similarity.

— Confidence and disorder —

For AlphaFold models, the B-factor field carries pLDDT — the model's own estimate of local accuracy on a 0–100 scale. Regions with pLDDT<50 should be treated as essentially unmodeled; they often correspond to intrinsically disordered segments.

Crystallographic B-factors measure how much each atom's electron density is smeared out, in Å². They rise in mobile loops and surface residues and fall in the buried interior. In AlphaFold models this column is repurposed to hold pLDDT instead.

Predicted aligned error is AlphaFold's pairwise confidence. Unlike pLDDT (per-residue), PAE is per-residue-pair and captures whether two parts of the structure are correctly placed relative to each other. Units are ångströms of expected positional error.